Protein AF-A0A960HS99-F1 (afdb_monomer_lite)

Secondary structure (DSSP, 8-state):
----TTSSHHHHHHHHHHHH----EEEE---HHHH-GGG-SS--HHHHHHHHHHHHHH-SEEEESSHHHHHHHHHHHHHTT---S-EEE-PPP----S----------EEEES-B-GGG-HHHHHHHHHHHHHTTPPPPPEEEES-B-SS-HHHHHHHHH--SHHHHHEEE-

Structure (mmCIF, N/CA/C/O backbone):
data_AF-A0A960HS99-F1
#
_entry.id   AF-A0A960HS99-F1
#
loop_
_atom_site.group_PDB
_atom_site.id
_atom_site.type_symbol
_atom_site.label_atom_id
_atom_site.label_alt_id
_atom_site.label_comp_id
_atom_site.label_asym_id
_atom_site.label_entity_id
_atom_site.label_seq_id
_atom_site.pdbx_PDB_ins_code
_atom_site.Cartn_x
_atom_site.Cartn_y
_atom_site.Cartn_z
_atom_site.occupancy
_atom_site.B_iso_or_equiv
_atom_site.auth_seq_id
_atom_site.auth_comp_id
_atom_site.auth_asym_id
_atom_site.auth_atom_id
_atom_site.pdbx_PDB_model_num
ATOM 1 N N . MET A 1 1 ? -5.799 13.983 4.716 1.00 37.97 1 MET A N 1
ATOM 2 C CA . MET A 1 1 ? -6.293 13.369 5.969 1.00 37.97 1 MET A CA 1
ATOM 3 C C . MET A 1 1 ? -5.972 11.887 5.897 1.00 37.97 1 MET A C 1
ATOM 5 O O . MET A 1 1 ? -6.412 11.264 4.944 1.00 37.97 1 MET A O 1
ATOM 9 N N . GLY A 1 2 ? -5.148 11.359 6.803 1.00 51.56 2 GLY A N 1
ATOM 10 C CA . GLY A 1 2 ? -4.695 9.959 6.748 1.00 51.56 2 GLY A CA 1
ATOM 11 C C . GLY A 1 2 ? -3.463 9.654 7.606 1.00 51.56 2 GLY A C 1
ATOM 12 O O . GLY A 1 2 ? -2.690 8.779 7.250 1.00 51.56 2 GLY A O 1
ATOM 13 N N . ALA A 1 3 ? -3.246 10.405 8.686 1.00 60.94 3 ALA A N 1
ATOM 14 C CA . ALA A 1 3 ? -2.075 10.266 9.552 1.00 60.94 3 ALA A CA 1
ATOM 15 C C . ALA A 1 3 ? -2.462 10.597 11.000 1.00 60.94 3 ALA A C 1
ATOM 17 O O . ALA A 1 3 ? -1.872 11.468 11.618 1.00 60.94 3 ALA A O 1
ATOM 18 N N . ASP A 1 4 ? -3.524 9.960 11.499 1.00 72.69 4 ASP A N 1
ATOM 19 C CA . ASP A 1 4 ? -3.938 10.063 12.909 1.00 72.69 4 ASP A CA 1
ATOM 20 C C . ASP A 1 4 ? -3.572 8.772 13.659 1.00 72.69 4 ASP A C 1
ATOM 22 O O . ASP A 1 4 ? -4.354 8.236 14.441 1.00 72.69 4 ASP A O 1
ATOM 26 N N . TRP A 1 5 ? -2.407 8.194 13.340 1.00 82.00 5 TRP A N 1
ATOM 27 C CA . TRP A 1 5 ? -1.971 6.913 13.910 1.00 82.00 5 TRP A CA 1
ATOM 28 C C . TRP A 1 5 ? -1.590 7.026 15.391 1.00 82.00 5 TRP A C 1
ATOM 30 O O . TRP A 1 5 ? -1.604 6.034 16.118 1.00 82.00 5 TRP A O 1
ATOM 40 N N . ASP A 1 6 ? -1.256 8.233 15.840 1.00 81.06 6 ASP A N 1
ATOM 41 C CA . ASP A 1 6 ? -0.941 8.600 17.220 1.00 81.06 6 ASP A CA 1
ATOM 42 C C . ASP A 1 6 ? -2.051 9.426 17.894 1.00 81.06 6 ASP A C 1
ATOM 44 O O . ASP A 1 6 ? -1.894 9.855 19.038 1.00 81.06 6 ASP A O 1
ATOM 48 N N . GLY A 1 7 ? -3.175 9.625 17.205 1.00 83.62 7 GLY A N 1
ATOM 49 C CA . GLY A 1 7 ? -4.297 10.402 17.700 1.00 83.62 7 GLY A CA 1
ATOM 50 C C . GLY A 1 7 ? -5.227 9.660 18.652 1.00 83.62 7 GLY A C 1
ATOM 51 O O . GLY A 1 7 ? -5.042 8.500 19.017 1.00 83.62 7 GLY A O 1
ATOM 52 N N . GLN A 1 8 ? -6.296 10.361 19.025 1.00 87.44 8 GLN A N 1
ATOM 53 C CA . GLN A 1 8 ? -7.318 9.895 19.970 1.00 87.44 8 GLN A CA 1
ATOM 54 C C . GLN A 1 8 ? -8.577 9.363 19.273 1.00 87.44 8 GLN A C 1
ATOM 56 O O . GLN A 1 8 ? -9.616 9.208 19.913 1.00 87.44 8 GLN A O 1
ATOM 61 N N . LEU A 1 9 ? -8.548 9.133 17.955 1.00 89.06 9 LEU A N 1
ATOM 62 C CA . LEU A 1 9 ? -9.750 8.764 17.203 1.00 89.06 9 LEU A CA 1
ATOM 63 C C . LEU A 1 9 ? -10.422 7.504 17.759 1.00 89.06 9 LEU A C 1
ATOM 65 O O . LEU A 1 9 ? -11.636 7.501 17.946 1.00 89.06 9 LEU A O 1
ATOM 69 N N . ALA A 1 10 ? -9.650 6.459 18.065 1.00 91.31 10 ALA A N 1
ATOM 70 C CA . ALA A 1 10 ? -10.201 5.219 18.609 1.00 91.31 10 ALA A CA 1
ATOM 71 C C . ALA A 1 10 ? -10.859 5.425 19.985 1.00 91.31 10 ALA A C 1
ATOM 73 O O . ALA A 1 10 ? -11.959 4.927 20.210 1.00 91.31 10 ALA A O 1
ATOM 74 N N . GLU A 1 11 ? -10.237 6.214 20.868 1.00 92.44 11 GLU A N 1
ATOM 75 C CA . GLU A 1 11 ? -10.795 6.564 22.184 1.00 92.44 11 GLU A CA 1
ATOM 76 C C . GLU A 1 11 ? -12.112 7.334 22.030 1.00 92.44 11 GLU A C 1
ATOM 78 O O . GLU A 1 11 ? -13.135 6.952 22.591 1.00 92.44 11 GLU A O 1
ATOM 83 N N . ARG A 1 12 ? -12.130 8.357 21.169 1.00 94.19 12 ARG A N 1
ATOM 84 C CA . ARG A 1 12 ? -13.332 9.163 20.903 1.00 94.19 12 ARG A CA 1
ATOM 85 C C . ARG A 1 12 ? -14.465 8.343 20.290 1.00 94.19 12 ARG A C 1
ATOM 87 O O . ARG A 1 12 ? -15.631 8.576 20.605 1.00 94.19 12 AR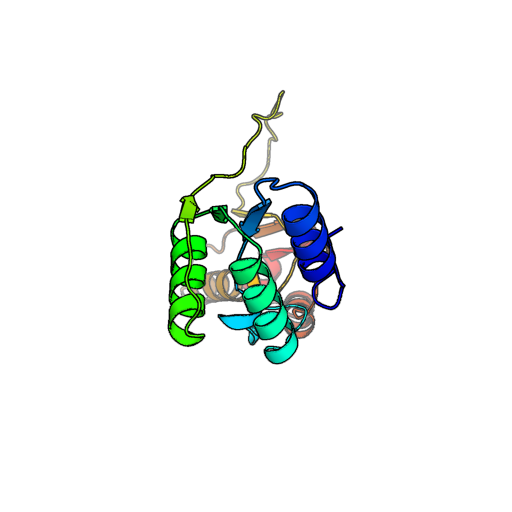G A O 1
ATOM 94 N N . LEU A 1 13 ? -14.140 7.389 19.418 1.00 94.69 13 LEU A N 1
ATOM 95 C CA . LEU A 1 13 ? -15.118 6.457 18.857 1.00 94.69 13 LEU A CA 1
ATOM 96 C C . LEU A 1 13 ? -15.663 5.504 19.931 1.00 94.69 13 LEU A C 1
ATOM 98 O O . LEU A 1 13 ? -16.861 5.225 19.930 1.00 94.69 13 LEU A O 1
ATOM 102 N N . ALA A 1 14 ? -14.823 5.042 20.861 1.00 95.06 14 ALA A N 1
ATOM 103 C CA . ALA A 1 14 ? -15.247 4.194 21.973 1.00 95.06 14 ALA A CA 1
ATOM 104 C C . ALA A 1 14 ? -16.174 4.942 22.947 1.00 95.06 14 ALA A C 1
ATOM 106 O O . ALA A 1 14 ? -17.207 4.396 23.352 1.00 95.06 14 ALA A O 1
ATOM 107 N N . ASP A 1 15 ? -15.862 6.203 23.257 1.00 96.44 15 ASP A N 1
ATOM 108 C CA . ASP A 1 15 ? -16.704 7.076 24.081 1.00 96.44 15 ASP A CA 1
ATOM 109 C C . ASP A 1 15 ? -18.062 7.325 23.417 1.00 96.44 15 ASP A C 1
ATOM 111 O O . ASP A 1 15 ? -19.112 7.134 24.036 1.00 96.44 15 ASP A O 1
ATOM 115 N N . LEU A 1 16 ? -18.062 7.682 22.128 1.00 96.12 16 LEU A N 1
ATOM 116 C CA . LEU A 1 16 ? -19.287 7.917 21.363 1.00 96.12 16 LEU A CA 1
ATOM 117 C C . LEU A 1 16 ? -20.163 6.661 21.300 1.00 96.12 16 LEU A C 1
ATOM 119 O O . LEU A 1 16 ? -21.378 6.733 21.505 1.00 96.12 16 LEU A O 1
ATOM 123 N N . LYS A 1 17 ? -19.545 5.504 21.054 1.00 96.19 17 LYS A N 1
ATOM 124 C CA . LYS A 1 17 ? -20.218 4.205 21.033 1.00 96.19 17 LYS A CA 1
ATOM 125 C C . LYS A 1 17 ? -20.837 3.868 22.384 1.00 96.19 17 LYS A C 1
ATOM 127 O O . LYS A 1 17 ? -21.987 3.442 22.428 1.00 96.19 17 LYS A O 1
ATOM 132 N N . SER A 1 18 ? -20.120 4.114 23.477 1.00 96.50 18 SER A N 1
ATOM 133 C CA . SER A 1 18 ? -20.624 3.879 24.836 1.00 96.50 18 SER A CA 1
ATOM 134 C C . SER A 1 18 ? -21.780 4.817 25.193 1.00 96.50 18 SER A C 1
ATOM 136 O O . SER A 1 18 ? -22.739 4.395 25.834 1.00 96.50 18 SER A O 1
ATOM 138 N N . ALA A 1 19 ? -21.720 6.075 24.750 1.00 97.81 19 ALA A N 1
ATOM 139 C CA . ALA A 1 19 ? -22.741 7.078 25.039 1.00 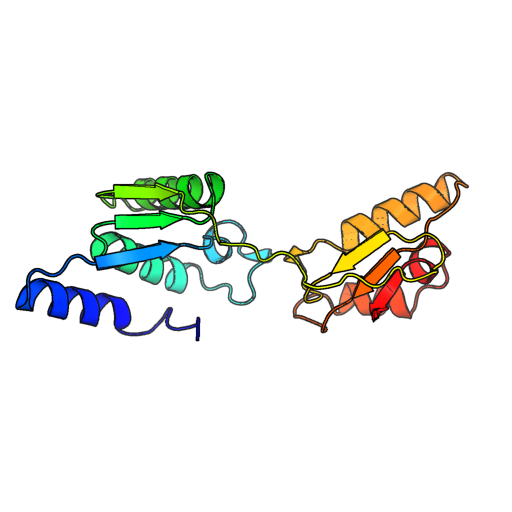97.81 19 ALA A CA 1
ATOM 140 C C . ALA A 1 19 ? -24.026 6.913 24.209 1.00 97.81 19 ALA A C 1
ATOM 142 O O . ALA A 1 19 ? -25.103 7.285 24.671 1.00 97.81 19 ALA A O 1
ATOM 143 N N . THR A 1 20 ? -23.927 6.394 22.982 1.00 97.88 20 THR A N 1
ATOM 144 C CA . THR A 1 20 ? -25.046 6.402 22.018 1.00 97.88 20 THR A CA 1
ATOM 145 C C . THR A 1 20 ? -25.500 5.019 21.561 1.00 97.88 20 THR A C 1
ATOM 147 O O . THR A 1 20 ? -26.597 4.890 21.023 1.00 97.88 20 THR A O 1
ATOM 150 N N . GLY A 1 21 ? -24.673 3.985 21.738 1.00 96.50 21 GLY A N 1
ATOM 151 C CA . GLY A 1 21 ? -24.906 2.658 21.169 1.00 96.50 21 GLY A CA 1
ATOM 152 C C . GLY A 1 21 ? -24.735 2.594 19.646 1.00 96.50 21 GLY A C 1
ATOM 153 O O . GLY A 1 21 ? -25.208 1.641 19.028 1.00 96.50 21 GLY A O 1
ATOM 154 N N . CYS A 1 22 ? -24.102 3.594 19.018 1.00 97.25 22 CYS A N 1
ATOM 155 C CA . CYS A 1 22 ? -23.888 3.602 17.573 1.00 97.25 22 CYS A CA 1
ATOM 156 C C . CYS A 1 22 ? -22.976 2.454 17.106 1.00 97.25 22 CYS A C 1
ATOM 158 O O . CYS A 1 22 ? -22.064 2.029 17.816 1.00 97.25 22 CYS A O 1
ATOM 160 N N . THR A 1 23 ? -23.172 2.002 15.867 1.00 97.44 23 THR A N 1
ATOM 161 C CA . THR A 1 23 ? -22.273 1.045 15.209 1.00 97.44 23 THR A CA 1
ATOM 162 C C . THR A 1 23 ? -21.058 1.765 14.636 1.00 97.44 23 THR A C 1
ATOM 164 O O . THR A 1 23 ? -21.203 2.724 13.879 1.00 97.44 23 THR A O 1
ATOM 167 N N . VAL A 1 24 ? -19.862 1.273 14.953 1.00 97.31 24 VAL A N 1
ATOM 168 C CA . VAL A 1 24 ? -18.603 1.789 14.407 1.00 97.31 24 VAL A CA 1
ATOM 169 C C . VAL A 1 24 ? -18.141 0.887 13.267 1.00 97.31 24 VAL A C 1
ATOM 171 O O . VAL A 1 24 ? -17.818 -0.284 13.479 1.00 97.31 24 VAL A O 1
ATOM 174 N N . VAL A 1 25 ? -18.099 1.446 12.058 1.00 97.19 25 VAL A N 1
ATOM 175 C CA . VAL A 1 25 ? -17.566 0.785 10.861 1.00 97.19 25 VAL A CA 1
ATOM 176 C C . VAL A 1 25 ? -16.267 1.471 10.463 1.00 97.19 25 VAL A C 1
ATOM 178 O O . VAL A 1 25 ? -16.258 2.678 10.226 1.00 97.19 25 VAL A O 1
ATOM 181 N N . THR A 1 26 ? -15.174 0.716 10.393 1.00 96.06 26 THR A N 1
ATOM 182 C CA . THR A 1 26 ? -13.863 1.223 9.961 1.00 96.06 26 THR A CA 1
ATOM 183 C C . THR A 1 26 ? -13.435 0.574 8.651 1.00 96.06 26 THR A C 1
ATOM 185 O O . THR A 1 26 ? -13.974 -0.458 8.244 1.00 96.06 26 THR A O 1
ATOM 188 N N . MET A 1 27 ? -12.477 1.194 7.963 1.00 96.19 27 MET A N 1
ATOM 189 C CA . MET A 1 27 ? -11.870 0.648 6.753 1.00 96.19 27 MET A CA 1
ATOM 190 C C . MET A 1 27 ? -10.361 0.523 6.933 1.00 96.19 27 MET A C 1
ATOM 192 O O . MET A 1 27 ? -9.700 1.471 7.352 1.00 96.19 27 MET A O 1
ATOM 196 N N . VAL A 1 28 ? -9.828 -0.643 6.580 1.00 96.12 28 VAL A N 1
ATOM 197 C CA . VAL A 1 28 ? -8.402 -0.952 6.548 1.00 96.12 28 VAL A CA 1
ATOM 198 C C . VAL A 1 28 ? -7.973 -1.095 5.090 1.00 96.12 28 VAL A C 1
ATOM 200 O O . VAL A 1 28 ? -8.432 -1.988 4.375 1.00 96.12 28 VAL A O 1
ATOM 203 N N . TYR A 1 29 ? -7.090 -0.199 4.652 1.00 95.12 29 TYR A N 1
ATOM 204 C CA . TYR A 1 29 ? -6.528 -0.220 3.300 1.00 95.12 29 TYR A CA 1
ATOM 205 C C . TYR A 1 29 ? -5.430 -1.277 3.193 1.00 95.12 29 TYR A C 1
ATOM 207 O O . TYR A 1 29 ? -5.478 -2.163 2.343 1.00 95.12 29 TYR A O 1
ATOM 215 N N . ASP A 1 30 ? -4.474 -1.229 4.108 1.00 93.88 30 ASP A N 1
ATOM 216 C CA . ASP A 1 30 ? -3.371 -2.171 4.171 1.00 93.88 30 ASP A CA 1
ATOM 217 C C . ASP A 1 30 ? -2.792 -2.217 5.588 1.00 93.88 30 ASP A C 1
ATOM 219 O O . ASP A 1 30 ? -3.171 -1.417 6.449 1.00 93.88 30 ASP A O 1
ATOM 223 N N . LEU A 1 31 ? -1.904 -3.184 5.818 1.00 95.06 31 LEU A N 1
ATOM 224 C CA . LEU A 1 31 ? -1.039 -3.281 6.993 1.00 95.06 31 LEU A CA 1
ATOM 225 C C . LEU A 1 31 ? 0.441 -3.183 6.576 1.00 95.06 31 LEU A C 1
ATOM 227 O O . LEU A 1 31 ? 1.309 -3.697 7.278 1.00 95.06 31 LEU A O 1
ATOM 231 N N . VAL A 1 32 ? 0.755 -2.531 5.447 1.00 93.00 32 VAL A N 1
ATOM 232 C CA . VAL A 1 32 ? 2.126 -2.417 4.907 1.00 93.00 32 VAL A CA 1
ATOM 233 C C . VAL A 1 32 ? 3.126 -1.908 5.952 1.00 93.00 32 VAL A C 1
ATOM 235 O O . VAL A 1 32 ? 4.205 -2.494 6.039 1.00 93.00 32 VAL A O 1
ATOM 238 N N . PRO A 1 33 ? 2.802 -0.923 6.817 1.00 92.12 33 PRO A N 1
ATOM 239 C CA . PRO A 1 33 ? 3.721 -0.497 7.873 1.00 92.12 33 PRO A CA 1
ATOM 240 C C . PRO A 1 33 ? 4.080 -1.571 8.909 1.00 92.12 33 PRO A C 1
ATOM 242 O O . PRO A 1 33 ? 5.039 -1.391 9.652 1.00 92.12 33 PRO A O 1
ATOM 245 N N . LEU A 1 34 ? 3.333 -2.678 8.975 1.00 93.56 34 LEU A N 1
ATOM 246 C CA . LEU A 1 34 ? 3.629 -3.833 9.824 1.00 93.56 34 LEU A CA 1
ATOM 247 C C . LEU A 1 34 ? 4.165 -5.030 9.031 1.00 93.56 34 LEU A C 1
ATOM 249 O O . LEU A 1 34 ? 5.090 -5.693 9.492 1.00 93.56 34 LEU A O 1
ATOM 253 N N . THR A 1 35 ? 3.604 -5.317 7.854 1.00 93.75 35 THR A N 1
ATOM 254 C CA . THR A 1 35 ? 3.954 -6.507 7.058 1.00 93.75 35 THR A CA 1
ATOM 255 C C . THR A 1 35 ? 5.173 -6.287 6.163 1.00 93.75 35 THR A C 1
ATOM 257 O O . THR A 1 35 ? 5.937 -7.215 5.917 1.00 93.75 35 THR A O 1
ATOM 260 N N . HIS A 1 36 ? 5.392 -5.052 5.710 1.00 91.75 36 HIS A N 1
ATOM 261 C CA . HIS A 1 36 ? 6.466 -4.658 4.798 1.00 91.75 36 HIS A CA 1
ATOM 262 C C . HIS A 1 36 ? 7.079 -3.329 5.253 1.00 91.75 36 HIS A C 1
ATOM 264 O O . HIS A 1 36 ? 7.117 -2.346 4.517 1.00 91.75 36 HIS A O 1
ATOM 270 N N . THR A 1 37 ? 7.583 -3.305 6.485 1.00 89.81 37 THR A N 1
ATOM 271 C CA . THR A 1 37 ? 8.189 -2.130 7.141 1.00 89.81 37 THR A CA 1
ATOM 272 C C . THR A 1 37 ? 9.230 -1.396 6.288 1.00 89.81 37 THR A C 1
ATOM 274 O O . THR A 1 37 ? 9.291 -0.171 6.299 1.00 89.81 37 THR A O 1
ATOM 277 N N . HIS A 1 38 ? 10.022 -2.130 5.502 1.00 87.88 38 HIS A N 1
ATOM 278 C CA . HIS A 1 38 ? 11.031 -1.589 4.582 1.00 87.88 38 HIS A CA 1
ATOM 279 C C . HIS A 1 38 ? 10.445 -0.841 3.365 1.00 87.88 38 HIS A C 1
ATOM 281 O O . HIS A 1 38 ? 11.171 -0.119 2.686 1.00 87.88 38 HIS A O 1
ATOM 287 N N . LEU A 1 39 ? 9.144 -0.999 3.094 1.00 87.81 39 LEU A N 1
ATOM 288 C CA . LEU A 1 39 ? 8.397 -0.340 2.016 1.00 87.81 39 LEU A CA 1
ATOM 289 C C . LEU A 1 39 ? 7.453 0.759 2.524 1.00 87.81 39 LEU A C 1
ATOM 291 O O . LEU A 1 39 ? 6.729 1.349 1.721 1.00 87.81 39 LEU A O 1
ATOM 295 N N . ALA A 1 40 ? 7.443 1.046 3.829 1.00 85.44 40 ALA A N 1
ATOM 296 C CA . ALA A 1 40 ? 6.571 2.043 4.441 1.00 85.44 40 ALA A CA 1
ATOM 297 C C . ALA A 1 40 ? 7.296 3.371 4.708 1.00 85.44 40 ALA A C 1
ATOM 299 O O . ALA A 1 40 ? 8.424 3.389 5.194 1.00 85.44 40 ALA A O 1
ATOM 300 N N . PHE A 1 41 ? 6.614 4.492 4.439 1.00 79.88 41 PHE A N 1
ATOM 301 C CA . PHE A 1 41 ? 7.159 5.839 4.662 1.00 79.88 41 PHE A CA 1
ATOM 302 C C . PHE A 1 41 ? 7.468 6.101 6.143 1.00 79.88 41 PHE A C 1
ATOM 304 O O . PHE A 1 41 ? 8.483 6.705 6.477 1.00 79.88 41 PHE A O 1
ATOM 311 N N . HIS A 1 42 ? 6.593 5.618 7.029 1.00 79.38 42 HIS A N 1
ATOM 312 C CA . HIS A 1 42 ? 6.821 5.576 8.469 1.00 79.38 42 HIS A CA 1
ATOM 313 C C . HIS A 1 42 ? 7.067 4.132 8.884 1.00 79.38 42 HIS A C 1
ATOM 315 O O . HIS A 1 42 ? 6.263 3.252 8.580 1.00 79.38 42 HIS A O 1
ATOM 321 N N . ASN A 1 43 ? 8.147 3.912 9.625 1.00 78.06 43 ASN A N 1
ATOM 32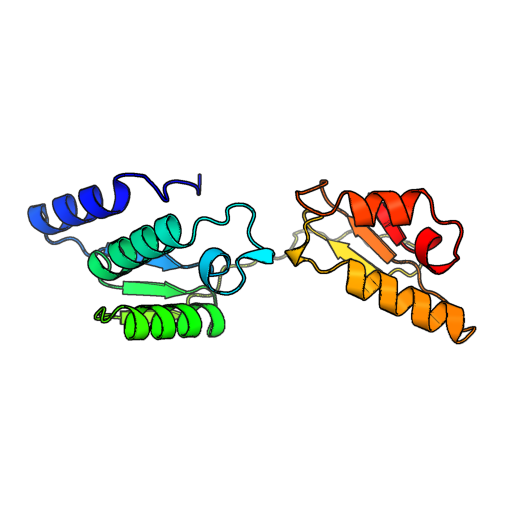2 C CA . ASN A 1 43 ? 8.554 2.593 10.087 1.00 78.06 43 ASN A CA 1
ATOM 323 C C . ASN A 1 43 ? 8.654 2.565 11.618 1.00 78.06 43 ASN A C 1
ATOM 325 O O . ASN A 1 43 ? 9.726 2.364 12.185 1.00 78.06 43 ASN A O 1
ATOM 329 N N . ASP A 1 44 ? 7.527 2.804 12.288 1.00 90.56 44 ASP A N 1
ATOM 330 C CA . ASP A 1 44 ? 7.391 2.572 13.727 1.00 90.56 44 ASP A CA 1
ATOM 331 C C . ASP A 1 44 ? 6.386 1.430 13.964 1.00 90.56 44 ASP A C 1
ATOM 333 O O . ASP A 1 44 ? 5.179 1.666 14.091 1.00 90.56 44 ASP A O 1
ATOM 337 N N . PRO A 1 45 ? 6.857 0.170 14.027 1.00 90.69 45 PRO A N 1
ATOM 338 C CA . PRO A 1 45 ? 5.980 -0.974 14.238 1.00 90.69 45 PRO A CA 1
ATOM 339 C C . PRO A 1 45 ? 5.177 -0.889 15.541 1.00 90.69 45 PRO A C 1
ATOM 341 O O . PRO A 1 45 ? 4.066 -1.415 15.608 1.00 90.69 45 PRO A O 1
ATOM 344 N N . ALA A 1 46 ? 5.700 -0.227 16.579 1.00 93.19 46 ALA A N 1
ATOM 345 C CA . ALA A 1 46 ? 5.009 -0.093 17.857 1.00 93.19 46 ALA A CA 1
ATOM 346 C C . ALA A 1 46 ? 3.836 0.891 17.754 1.00 93.19 46 ALA A C 1
ATOM 348 O O . ALA A 1 46 ? 2.749 0.609 18.270 1.00 93.19 46 ALA A O 1
ATOM 349 N N . LEU A 1 47 ? 4.030 2.010 17.049 1.00 93.00 47 LEU A N 1
ATOM 350 C CA . LEU A 1 47 ? 2.963 2.949 16.698 1.00 93.00 47 LEU A CA 1
ATOM 351 C C . LEU A 1 47 ? 1.843 2.240 15.934 1.00 93.00 47 LEU A C 1
ATOM 353 O O . LEU A 1 47 ? 0.690 2.277 16.365 1.00 93.00 47 LEU A O 1
ATOM 357 N N . PHE A 1 48 ? 2.177 1.550 14.843 1.00 93.81 48 PHE A N 1
ATOM 358 C CA . PHE A 1 48 ? 1.169 0.899 14.007 1.00 93.81 48 PHE A CA 1
ATOM 359 C C . PHE A 1 48 ? 0.486 -0.267 14.722 1.00 93.81 48 PHE A C 1
ATOM 361 O O . PHE A 1 48 ? -0.731 -0.406 14.628 1.00 93.81 48 PHE A O 1
ATOM 368 N N . THR A 1 49 ? 1.216 -1.050 15.520 1.00 95.38 49 THR A N 1
ATOM 369 C CA . THR A 1 49 ? 0.611 -2.108 16.344 1.00 95.38 49 THR A CA 1
ATOM 370 C C . THR A 1 49 ? -0.427 -1.520 17.294 1.00 95.38 49 THR A C 1
ATOM 372 O O . THR A 1 49 ? -1.553 -2.010 17.355 1.00 95.38 49 THR A O 1
ATOM 375 N N . ARG A 1 50 ? -0.093 -0.432 18.002 1.00 95.06 50 ARG A N 1
ATOM 376 C CA . ARG A 1 50 ? -1.040 0.257 18.891 1.00 95.06 50 ARG A CA 1
ATOM 377 C C . ARG A 1 50 ? -2.265 0.760 18.123 1.00 95.06 50 ARG A C 1
ATOM 379 O O . ARG A 1 50 ? -3.385 0.540 18.578 1.00 95.06 50 ARG A O 1
ATOM 386 N N . TYR A 1 51 ? -2.050 1.377 16.964 1.00 94.62 51 TYR A N 1
ATOM 387 C CA . TYR A 1 51 ? -3.116 1.889 16.106 1.00 94.62 51 TYR A CA 1
ATOM 388 C C . TYR A 1 51 ? -4.092 0.787 15.667 1.00 94.62 51 TYR A C 1
ATOM 390 O O . TYR A 1 51 ? -5.294 0.903 15.908 1.00 94.62 51 TYR A O 1
ATOM 398 N N . TYR A 1 52 ? -3.597 -0.312 15.084 1.00 95.75 52 TYR A N 1
ATOM 399 C CA . TYR A 1 52 ? -4.468 -1.398 14.624 1.00 95.75 52 TYR A CA 1
ATOM 400 C C . TYR A 1 52 ? -5.130 -2.147 15.786 1.00 95.75 52 TYR A C 1
ATOM 402 O O . TYR A 1 52 ? -6.281 -2.557 15.639 1.00 95.75 52 TYR A O 1
ATOM 410 N N . ARG A 1 53 ? -4.475 -2.282 16.956 1.00 96.44 53 ARG A N 1
ATOM 411 C CA . ARG A 1 53 ? -5.129 -2.833 18.161 1.00 96.44 53 ARG A CA 1
ATOM 412 C C . ARG A 1 53 ? -6.361 -2.005 18.534 1.00 96.44 53 ARG A C 1
ATOM 414 O O . ARG A 1 53 ? -7.457 -2.554 18.617 1.00 96.44 53 ARG A O 1
ATOM 421 N N . ALA A 1 54 ? -6.191 -0.690 18.670 1.00 95.50 54 ALA A N 1
ATOM 422 C CA . ALA A 1 54 ? -7.277 0.214 19.037 1.00 95.50 54 ALA A CA 1
ATOM 423 C C . ALA A 1 54 ? -8.397 0.242 17.977 1.00 95.50 54 ALA A C 1
ATOM 425 O O . ALA A 1 54 ? -9.581 0.240 18.319 1.00 95.50 54 ALA A O 1
ATOM 426 N N . LEU A 1 55 ? -8.035 0.201 16.688 1.00 95.56 55 LEU A N 1
ATOM 427 C CA . LEU A 1 55 ? -8.985 0.117 15.576 1.00 95.56 55 LEU A CA 1
ATOM 428 C C . LEU A 1 55 ? -9.827 -1.163 15.646 1.00 95.56 55 LEU A C 1
ATOM 430 O O . LEU A 1 55 ? -11.050 -1.095 15.513 1.00 95.56 55 LEU A O 1
ATOM 434 N N . VAL A 1 56 ? -9.204 -2.323 15.871 1.00 96.94 56 VAL A N 1
ATOM 435 C CA . VAL A 1 56 ? -9.920 -3.604 15.973 1.00 96.94 56 VAL A CA 1
ATOM 436 C C . VAL A 1 56 ? -10.860 -3.612 17.179 1.00 96.94 56 VAL A C 1
ATOM 438 O O . VAL A 1 56 ? -12.018 -4.003 17.045 1.00 96.94 56 VAL A O 1
ATOM 441 N N . GLU A 1 57 ? -10.398 -3.139 18.337 1.00 95.62 57 GLU A N 1
ATOM 442 C CA . GLU A 1 57 ? -11.181 -3.130 19.579 1.00 95.62 57 GLU A CA 1
ATOM 443 C C . GLU A 1 57 ? -12.461 -2.280 19.456 1.00 95.62 57 GLU A C 1
ATOM 445 O O . GLU A 1 57 ? -13.554 -2.718 19.857 1.00 95.62 57 GLU A O 1
ATOM 450 N N . VAL A 1 58 ? -12.354 -1.087 18.856 1.00 95.88 58 VAL A N 1
ATOM 451 C CA . VAL A 1 58 ? -13.487 -0.156 18.735 1.00 95.88 58 VAL A CA 1
ATOM 452 C C . VAL A 1 58 ? -14.501 -0.570 17.660 1.00 95.88 58 VAL A C 1
ATOM 454 O O . VAL A 1 58 ? -15.698 -0.300 17.801 1.00 95.88 58 VAL A O 1
ATOM 457 N N . SER A 1 59 ? -14.055 -1.277 16.619 1.00 96.94 59 SER A N 1
ATOM 458 C CA . SER A 1 59 ? -14.868 -1.589 15.438 1.00 96.94 59 SER A CA 1
ATOM 459 C C . SER A 1 59 ? -15.914 -2.678 15.684 1.00 96.94 59 SER A C 1
ATOM 461 O O . SER A 1 59 ? -15.642 -3.731 16.264 1.00 96.94 59 SER A O 1
ATOM 463 N N . ASP A 1 60 ? -17.132 -2.454 15.193 1.00 97.69 60 ASP A N 1
ATOM 464 C CA . ASP A 1 60 ? -18.155 -3.499 15.055 1.00 97.69 60 ASP A CA 1
ATOM 465 C C . ASP A 1 60 ? -18.001 -4.254 13.739 1.00 97.69 60 ASP A C 1
ATOM 467 O O . ASP A 1 60 ? -18.166 -5.473 13.691 1.00 97.69 60 ASP A O 1
ATOM 471 N N . ILE A 1 61 ? -17.667 -3.516 12.680 1.00 98.19 61 ILE A N 1
ATOM 472 C CA . ILE A 1 61 ? -17.414 -4.038 11.343 1.00 98.19 61 ILE A CA 1
ATOM 473 C C . ILE A 1 61 ? -16.141 -3.382 10.824 1.00 98.19 61 ILE A C 1
ATOM 475 O O . ILE A 1 61 ? -16.009 -2.159 10.864 1.00 98.19 61 ILE A O 1
ATOM 479 N N . ILE A 1 62 ? -15.222 -4.194 10.318 1.00 98.50 62 ILE A N 1
ATOM 480 C CA . ILE A 1 62 ? -14.042 -3.720 9.603 1.00 98.50 62 ILE A CA 1
ATOM 481 C C . ILE A 1 62 ? -14.223 -4.067 8.131 1.00 98.50 62 ILE A C 1
ATOM 483 O O . ILE A 1 62 ? -14.514 -5.208 7.776 1.00 98.50 62 ILE A O 1
ATOM 487 N N . THR A 1 63 ? -14.081 -3.074 7.269 1.00 98.44 63 THR A N 1
ATOM 488 C CA . THR A 1 63 ? -14.053 -3.264 5.821 1.00 98.44 63 THR A CA 1
ATOM 489 C C . THR A 1 63 ? -12.612 -3.262 5.337 1.00 98.44 63 THR A C 1
ATOM 491 O O . THR A 1 63 ? -11.785 -2.495 5.825 1.00 98.44 63 THR A O 1
ATOM 494 N N . CYS A 1 64 ? -12.298 -4.129 4.387 1.00 98.44 64 CYS A N 1
ATOM 495 C CA . CYS A 1 64 ? -10.977 -4.249 3.787 1.00 98.44 64 CYS A CA 1
ATOM 496 C C . CYS A 1 64 ? -11.097 -4.072 2.278 1.00 98.44 64 CYS A C 1
ATOM 498 O O . CYS A 1 64 ? -12.054 -4.549 1.676 1.00 98.44 64 CYS A O 1
ATOM 500 N N . ILE A 1 65 ? -10.121 -3.423 1.651 1.00 97.88 65 ILE A N 1
ATOM 501 C CA . ILE A 1 65 ? -10.192 -3.124 0.210 1.00 97.88 65 ILE A CA 1
ATOM 502 C C . ILE A 1 65 ? -9.912 -4.340 -0.688 1.00 97.88 65 ILE A C 1
ATOM 504 O O . ILE A 1 65 ? -10.045 -4.251 -1.904 1.00 97.88 65 ILE A O 1
ATOM 508 N N . SER A 1 66 ? -9.484 -5.462 -0.106 1.00 97.81 66 SER A N 1
ATOM 509 C CA . SER A 1 66 ? -9.171 -6.708 -0.805 1.00 97.81 66 SER A CA 1
ATOM 510 C C . SER A 1 66 ? -9.191 -7.900 0.158 1.00 97.81 66 SER A C 1
ATOM 512 O O . SER A 1 66 ? -9.131 -7.716 1.380 1.00 97.81 66 SER A O 1
ATOM 514 N N . ASP A 1 67 ? -9.206 -9.120 -0.386 1.00 98.06 67 ASP A N 1
ATOM 515 C CA . ASP A 1 67 ? -9.005 -10.344 0.399 1.00 98.06 67 ASP A CA 1
ATOM 516 C C . ASP A 1 67 ? -7.629 -10.379 1.078 1.00 98.06 67 ASP A C 1
ATOM 518 O O . ASP A 1 67 ? -7.526 -10.837 2.214 1.00 98.06 67 ASP A O 1
ATOM 522 N N . GLN A 1 68 ? -6.588 -9.839 0.432 1.00 97.75 68 GLN A N 1
ATOM 523 C CA . GLN A 1 68 ? -5.247 -9.778 1.016 1.00 97.75 68 GLN A CA 1
ATOM 524 C C . GLN A 1 68 ? -5.225 -8.876 2.254 1.00 97.75 68 GLN A C 1
ATOM 526 O O . GLN A 1 68 ? -4.816 -9.319 3.322 1.00 97.75 68 GLN A O 1
ATOM 531 N N . SER A 1 69 ? -5.748 -7.648 2.150 1.00 97.88 69 SER A N 1
ATOM 532 C CA . SER A 1 69 ? -5.824 -6.720 3.289 1.00 97.88 69 SER A CA 1
ATOM 533 C C . SER A 1 69 ? -6.655 -7.302 4.439 1.00 97.88 69 SER A C 1
ATOM 535 O O . SER A 1 69 ? -6.363 -7.055 5.609 1.00 97.88 69 SER A O 1
ATOM 537 N N . ARG A 1 70 ? -7.690 -8.093 4.116 1.00 98.31 70 ARG A N 1
ATOM 538 C CA . ARG A 1 70 ? -8.495 -8.817 5.106 1.00 98.31 70 ARG A CA 1
ATOM 539 C C . ARG A 1 70 ? -7.701 -9.935 5.779 1.00 98.31 70 ARG A C 1
ATOM 541 O O . ARG A 1 70 ? -7.794 -10.062 6.995 1.00 98.31 70 ARG A O 1
ATOM 548 N N . SER A 1 71 ? -6.941 -10.726 5.021 1.00 98.25 71 SER A N 1
ATOM 549 C CA . SER A 1 71 ? -6.072 -11.771 5.577 1.00 98.25 71 SER A CA 1
ATOM 550 C C . SER A 1 71 ? -5.031 -11.169 6.513 1.00 98.25 71 SER A C 1
ATOM 552 O O . SER A 1 71 ? -4.965 -11.573 7.669 1.00 98.25 71 SER A O 1
ATOM 554 N N . ASP A 1 72 ? -4.318 -10.131 6.066 1.00 98.00 72 ASP A N 1
ATOM 555 C CA . ASP A 1 72 ? -3.290 -9.452 6.860 1.00 98.00 72 ASP A CA 1
ATOM 556 C C . ASP A 1 72 ? -3.857 -8.938 8.194 1.00 98.00 72 ASP A C 1
ATOM 558 O O . ASP A 1 72 ? -3.243 -9.098 9.250 1.00 98.00 72 ASP A O 1
ATOM 562 N N . LEU A 1 73 ? -5.060 -8.350 8.164 1.00 98.38 73 LEU A N 1
ATOM 563 C CA . LEU A 1 73 ? -5.762 -7.888 9.361 1.00 98.38 73 LEU A CA 1
ATOM 564 C C . LEU A 1 73 ? -6.106 -9.040 10.316 1.00 98.38 73 LEU A C 1
ATOM 566 O O . LEU A 1 73 ? -5.951 -8.894 11.530 1.00 98.38 73 LEU A O 1
ATOM 570 N N . LEU A 1 74 ? -6.617 -10.157 9.791 1.00 98.38 74 LEU A N 1
ATOM 571 C CA . LEU A 1 74 ? -6.990 -11.318 10.599 1.00 98.38 74 LEU A CA 1
ATOM 572 C C . LEU A 1 74 ? -5.755 -11.978 11.218 1.00 9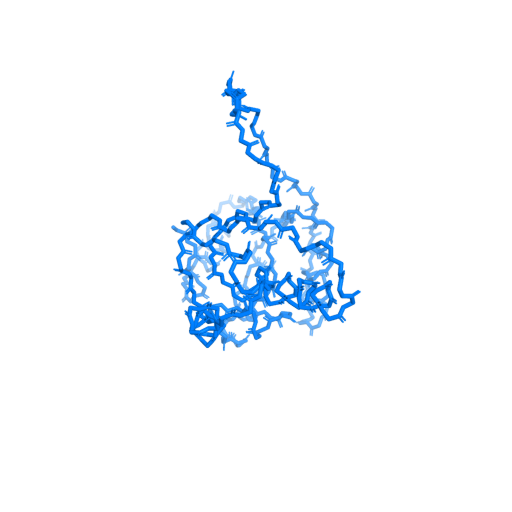8.38 74 LEU A C 1
ATOM 574 O O . LEU A 1 74 ? -5.773 -12.282 12.411 1.00 98.38 74 LEU A O 1
ATOM 578 N N . ASP A 1 75 ? -4.676 -12.125 10.452 1.00 98.31 75 ASP A N 1
ATOM 579 C CA . ASP A 1 75 ? -3.401 -12.664 10.926 1.00 98.31 75 ASP A CA 1
ATOM 580 C C . ASP A 1 75 ? -2.805 -11.773 12.023 1.00 98.31 75 ASP A C 1
ATOM 582 O O . ASP A 1 75 ? -2.406 -12.262 13.086 1.00 98.31 75 ASP A O 1
ATOM 586 N N . PHE A 1 76 ? -2.833 -10.451 11.825 1.00 98.19 76 PHE A N 1
ATOM 587 C CA . PHE A 1 76 ? -2.460 -9.485 12.855 1.00 98.19 76 PHE A CA 1
ATOM 588 C C . PHE A 1 76 ? -3.317 -9.641 14.117 1.00 98.19 76 PHE A C 1
ATOM 590 O O . PHE A 1 76 ? -2.779 -9.722 15.222 1.00 98.19 76 PHE A O 1
ATOM 597 N N . ALA A 1 77 ? -4.643 -9.710 13.985 1.00 98.06 77 ALA A N 1
ATOM 598 C CA . ALA A 1 77 ? -5.539 -9.822 15.131 1.00 98.06 77 ALA A CA 1
ATOM 599 C C . ALA A 1 77 ? -5.311 -11.119 15.920 1.00 98.06 77 ALA A C 1
ATOM 601 O O . ALA A 1 77 ? -5.258 -11.075 17.150 1.00 98.06 77 ALA A O 1
ATOM 602 N N . VAL A 1 78 ? -5.101 -12.248 15.233 1.00 98.31 78 VAL A N 1
ATOM 603 C CA . VAL A 1 78 ? -4.740 -13.531 15.855 1.00 98.31 78 VAL A CA 1
ATOM 604 C C . VAL A 1 78 ? -3.422 -13.405 16.617 1.00 98.31 78 VAL A C 1
ATOM 606 O O . VAL A 1 78 ? -3.360 -13.776 17.789 1.00 98.31 78 VAL A O 1
ATOM 609 N N . ALA A 1 79 ? -2.391 -12.821 15.998 1.00 97.94 79 ALA A N 1
ATOM 610 C CA . ALA A 1 79 ? -1.092 -12.615 16.637 1.00 97.94 79 ALA A CA 1
ATOM 611 C C . ALA A 1 79 ? -1.167 -11.694 17.870 1.00 97.94 79 ALA A C 1
ATOM 613 O O . ALA A 1 79 ? -0.386 -11.850 18.807 1.00 97.94 79 ALA A O 1
ATOM 614 N N . GLN A 1 80 ? -2.111 -10.748 17.887 1.00 97.69 80 GLN A N 1
ATOM 615 C CA . GLN A 1 80 ? -2.342 -9.823 19.001 1.00 97.69 80 GLN A CA 1
ATOM 616 C C . GLN A 1 80 ? -3.389 -10.314 20.018 1.00 97.69 80 GLN A C 1
ATOM 618 O O . GLN A 1 80 ? -3.671 -9.603 20.985 1.00 97.69 80 GLN A O 1
ATOM 623 N N . GLY A 1 81 ? -3.984 -11.496 19.815 1.00 97.62 81 GLY A N 1
ATOM 624 C CA . GLY A 1 81 ? -5.041 -12.032 20.678 1.00 97.62 81 GLY A CA 1
ATOM 625 C C . GLY A 1 81 ? -6.323 -11.189 20.689 1.00 97.62 81 GLY A C 1
ATOM 626 O O . GLY A 1 81 ? -7.024 -11.150 21.700 1.00 97.62 81 GLY A O 1
ATOM 627 N N . LEU A 1 82 ? -6.618 -10.481 19.597 1.00 97.19 82 LEU A N 1
ATOM 628 C CA . LEU A 1 82 ? -7.772 -9.592 19.490 1.00 97.19 82 LEU A CA 1
ATOM 629 C C . LEU A 1 82 ? -8.979 -10.309 18.870 1.00 97.19 82 LEU A C 1
ATOM 631 O O . LEU A 1 82 ? -8.839 -10.976 17.842 1.00 97.19 82 LEU A O 1
ATOM 635 N N . PRO A 1 83 ? -10.192 -10.116 19.413 1.00 93.88 83 PRO A N 1
ATOM 636 C CA . PRO A 1 83 ? -11.402 -10.615 18.782 1.00 93.88 83 PRO A CA 1
ATOM 637 C C . PRO A 1 83 ? -11.840 -9.688 17.639 1.00 93.88 83 PRO A C 1
ATOM 639 O O . PRO A 1 83 ? -12.258 -8.553 17.867 1.00 93.88 83 PRO A O 1
ATOM 642 N N . VAL A 1 84 ? -11.823 -10.189 16.404 1.00 96.69 84 VAL A N 1
ATOM 643 C CA . VAL A 1 84 ? -12.450 -9.503 15.264 1.00 96.69 84 VAL A CA 1
ATOM 644 C C . VAL A 1 84 ? -13.922 -9.898 15.203 1.00 96.69 84 VAL A C 1
ATOM 646 O O . VAL A 1 84 ? -14.247 -11.051 14.932 1.00 96.69 84 VAL A O 1
ATOM 649 N N . ARG A 1 85 ? -14.826 -8.940 15.453 1.00 94.62 85 ARG A N 1
ATOM 650 C CA . ARG A 1 85 ? -16.282 -9.182 15.432 1.00 94.62 85 ARG A CA 1
ATOM 651 C C . ARG A 1 85 ? -16.775 -9.541 14.032 1.00 94.62 85 ARG A C 1
ATOM 653 O O . ARG A 1 85 ? -17.449 -10.551 13.848 1.00 94.62 85 ARG A O 1
ATOM 660 N N . ARG A 1 86 ? -16.441 -8.697 13.053 1.00 97.81 86 ARG A N 1
ATOM 661 C CA . ARG A 1 86 ? -16.792 -8.871 11.643 1.00 97.81 86 ARG A CA 1
ATOM 662 C C . ARG A 1 86 ? -15.768 -8.164 10.758 1.00 97.81 86 ARG A C 1
ATOM 664 O O . ARG A 1 86 ? -15.479 -6.992 10.986 1.00 97.81 86 ARG A O 1
ATOM 671 N N . ALA A 1 87 ? -15.265 -8.867 9.746 1.00 98.12 87 ALA A N 1
ATOM 672 C CA . ALA A 1 87 ? -14.380 -8.315 8.724 1.00 98.12 87 ALA A CA 1
ATOM 673 C C . ALA A 1 87 ? -14.850 -8.736 7.327 1.00 98.12 87 ALA A C 1
ATOM 675 O O . ALA A 1 87 ? -14.988 -9.935 7.067 1.00 98.12 87 ALA A O 1
ATOM 676 N N . GLU A 1 88 ? -15.072 -7.765 6.445 1.00 98.12 88 GLU A N 1
ATOM 677 C CA . GLU A 1 88 ? -15.640 -7.951 5.103 1.00 98.12 88 GLU A CA 1
ATOM 678 C C . GLU A 1 88 ? -14.786 -7.255 4.045 1.00 98.12 88 GLU A C 1
ATOM 680 O O . GLU A 1 88 ? -14.162 -6.230 4.322 1.00 98.12 88 GLU A O 1
ATOM 685 N N . VAL A 1 89 ? -14.793 -7.775 2.818 1.00 98.38 89 VAL A N 1
ATOM 686 C CA . VAL A 1 89 ? -14.169 -7.086 1.683 1.00 98.38 89 VAL A CA 1
ATOM 687 C C . VAL A 1 89 ? -15.165 -6.098 1.077 1.00 98.38 89 VAL A C 1
ATOM 689 O O . VAL A 1 89 ? -16.268 -6.475 0.688 1.00 98.38 89 VAL A O 1
ATOM 692 N N . LEU A 1 90 ? -14.762 -4.831 0.993 1.00 97.75 90 LEU A N 1
ATOM 693 C CA . LEU A 1 90 ? -15.466 -3.764 0.291 1.00 97.75 90 LEU A CA 1
ATOM 694 C C . LEU A 1 90 ? -14.501 -3.147 -0.722 1.00 97.75 90 LEU A C 1
ATOM 696 O O . LEU A 1 90 ? -13.628 -2.359 -0.355 1.00 97.75 90 LEU A O 1
ATOM 700 N N . LEU A 1 91 ? -14.657 -3.531 -1.989 1.00 96.00 91 LEU A N 1
ATOM 701 C CA . LEU A 1 91 ? -13.839 -3.005 -3.079 1.00 96.00 91 LEU A CA 1
ATOM 702 C C . LEU A 1 91 ? -14.065 -1.497 -3.230 1.00 96.00 91 LEU A C 1
ATOM 704 O O . LEU A 1 91 ? -15.193 -1.008 -3.126 1.00 96.00 91 LEU A O 1
ATOM 708 N N . LEU A 1 92 ? -12.978 -0.766 -3.473 1.00 93.75 92 LEU A N 1
ATOM 709 C CA . LEU A 1 92 ? -13.052 0.657 -3.779 1.00 93.75 92 LEU A CA 1
ATOM 710 C C . LEU A 1 92 ? -13.694 0.854 -5.153 1.00 93.75 92 LEU A C 1
ATOM 712 O O . LEU A 1 92 ? -13.498 0.049 -6.061 1.00 93.75 92 LEU A O 1
ATOM 716 N N . GLY A 1 93 ? -14.464 1.930 -5.289 1.00 91.75 93 GLY A N 1
ATOM 717 C CA . GLY A 1 93 ? -15.075 2.283 -6.563 1.00 91.75 93 GLY A CA 1
ATOM 718 C C . GLY A 1 93 ? -14.039 2.740 -7.588 1.00 91.75 93 GLY A C 1
ATOM 719 O O . GLY A 1 93 ? -13.015 3.328 -7.240 1.00 91.75 93 GLY A O 1
ATOM 720 N N . GLU A 1 94 ? -14.362 2.518 -8.854 1.00 87.44 94 GLU A N 1
ATOM 721 C CA . GLU A 1 94 ? -13.687 3.100 -10.008 1.00 87.44 94 GLU A CA 1
ATOM 722 C C . GLU A 1 94 ? -14.683 3.952 -10.803 1.00 87.44 94 GLU A C 1
ATOM 724 O O . GLU A 1 94 ? -15.897 3.759 -10.710 1.00 87.44 94 GLU A O 1
ATOM 729 N N . SER A 1 95 ? -14.176 4.925 -11.556 1.00 87.94 95 SER A N 1
ATOM 730 C CA . SER A 1 95 ? -14.978 5.741 -12.468 1.00 87.94 95 SER A CA 1
ATOM 731 C C . SER A 1 95 ? -14.478 5.546 -13.887 1.00 87.94 95 SER A C 1
ATOM 733 O O . SER A 1 95 ? -13.270 5.629 -14.126 1.00 87.94 95 SER A O 1
ATOM 735 N N . GLU A 1 96 ? -15.396 5.350 -14.827 1.00 83.81 96 GLU A N 1
ATOM 736 C CA . GLU A 1 96 ? -15.051 5.377 -16.243 1.00 83.81 96 GLU A CA 1
ATOM 737 C C . GLU A 1 96 ? -14.670 6.809 -16.653 1.00 83.81 96 GLU A C 1
ATOM 739 O O . GLU A 1 96 ? -15.348 7.762 -16.259 1.00 83.81 96 GLU A O 1
ATOM 744 N N . PRO A 1 97 ?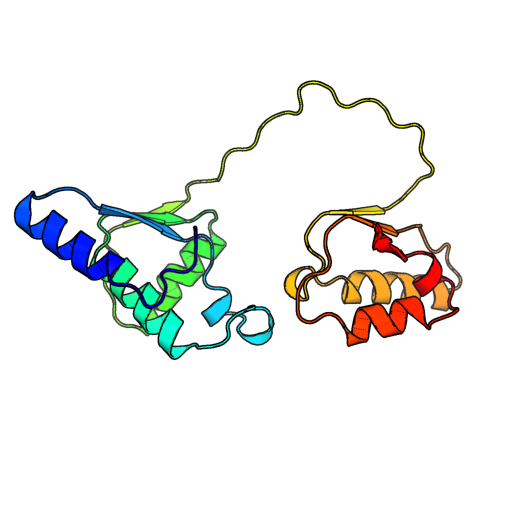 -13.573 6.997 -17.403 1.00 82.88 97 PRO A N 1
ATOM 745 C CA . PRO A 1 97 ? -13.242 8.303 -17.950 1.00 82.88 97 PRO A CA 1
ATOM 746 C C . PRO A 1 97 ? -14.278 8.710 -19.008 1.00 82.88 97 PRO A C 1
ATOM 748 O O . PRO A 1 97 ? -14.563 7.936 -19.919 1.00 82.88 97 PRO A O 1
ATOM 751 N N . ASP A 1 98 ? -14.790 9.942 -18.912 1.00 78.50 98 ASP A N 1
ATOM 752 C CA . ASP A 1 98 ? -15.834 10.469 -19.809 1.00 78.50 98 ASP A CA 1
ATOM 753 C C . ASP A 1 98 ? -15.402 10.513 -21.288 1.00 78.50 98 ASP A C 1
ATOM 755 O O . ASP A 1 98 ? -16.234 10.376 -22.182 1.00 78.50 98 ASP A O 1
ATOM 759 N N . ASP A 1 99 ? -14.105 10.712 -21.555 1.00 78.19 99 ASP A N 1
ATOM 760 C CA . ASP A 1 99 ? -13.550 10.738 -22.909 1.00 78.19 99 ASP A CA 1
ATOM 761 C C . ASP A 1 99 ? -12.035 10.463 -22.874 1.00 78.19 99 ASP A C 1
ATOM 763 O O . ASP A 1 99 ? -11.252 11.235 -22.310 1.00 78.19 99 ASP A O 1
ATOM 767 N N . VAL A 1 100 ? -11.593 9.350 -23.466 1.00 73.25 100 VAL A N 1
ATOM 768 C CA . VAL A 1 100 ? -10.161 9.054 -23.627 1.00 73.25 100 VAL A CA 1
ATOM 769 C C . VAL A 1 100 ? -9.773 9.425 -25.047 1.00 73.25 100 VAL A C 1
ATOM 771 O O . VAL A 1 100 ? -9.966 8.649 -25.985 1.00 73.25 100 VAL A O 1
ATOM 774 N N . ALA A 1 101 ? -9.209 10.621 -25.218 1.00 77.00 101 ALA A N 1
ATOM 775 C CA . ALA A 1 101 ? -8.642 11.011 -26.500 1.00 77.00 101 ALA A CA 1
ATOM 776 C C . ALA A 1 101 ? -7.608 9.963 -26.936 1.00 77.00 101 ALA A C 1
ATOM 778 O O . ALA A 1 101 ? -6.674 9.644 -26.196 1.00 77.00 101 ALA A O 1
ATOM 779 N N . ARG A 1 102 ? -7.760 9.435 -28.155 1.00 72.44 102 ARG A N 1
ATOM 780 C CA . ARG A 1 102 ? -6.725 8.603 -28.771 1.00 72.44 102 ARG A CA 1
ATOM 781 C C . ARG A 1 102 ? -5.474 9.455 -28.942 1.00 72.44 102 ARG A C 1
ATOM 783 O O . ARG A 1 102 ? -5.438 10.362 -29.770 1.00 72.44 102 ARG A O 1
ATOM 790 N N . LEU A 1 103 ? -4.462 9.168 -28.137 1.00 70.62 103 LEU A N 1
ATOM 791 C CA . LEU A 1 103 ? -3.145 9.756 -28.292 1.00 70.62 103 LEU A CA 1
ATOM 792 C C . LEU A 1 103 ? -2.396 8.934 -29.342 1.00 70.62 103 LEU A C 1
ATOM 794 O O . LEU A 1 103 ? -2.134 7.755 -29.120 1.00 70.62 103 LEU A O 1
ATOM 798 N N . ASP A 1 104 ? -2.065 9.551 -30.474 1.00 70.88 104 ASP A N 1
ATOM 799 C CA . ASP A 1 104 ? -1.128 8.968 -31.435 1.00 70.88 104 ASP A CA 1
ATOM 800 C C . ASP A 1 104 ? 0.280 9.114 -30.841 1.00 70.88 104 ASP A C 1
ATOM 802 O O . ASP A 1 104 ? 0.823 10.219 -30.725 1.00 70.88 104 ASP A O 1
ATOM 806 N N . ARG A 1 105 ? 0.804 8.019 -30.292 1.00 72.56 105 ARG A N 1
ATOM 807 C CA . ARG A 1 105 ? 2.078 7.970 -29.567 1.00 72.56 105 ARG A CA 1
ATOM 808 C C . ARG A 1 105 ? 2.832 6.727 -30.010 1.00 72.56 105 ARG A C 1
ATOM 810 O O . ARG A 1 105 ? 2.216 5.712 -30.323 1.00 72.56 105 ARG A O 1
ATOM 817 N N . ASP A 1 106 ? 4.158 6.812 -29.973 1.00 83.56 106 ASP A N 1
ATOM 818 C CA . ASP A 1 106 ? 5.026 5.639 -30.094 1.00 83.56 106 ASP A CA 1
ATOM 819 C C . ASP A 1 106 ? 4.610 4.550 -29.090 1.00 83.56 106 ASP A C 1
ATOM 821 O O . ASP A 1 106 ? 4.017 4.856 -28.058 1.00 83.56 106 ASP A O 1
ATOM 825 N N . GLU A 1 107 ? 4.951 3.288 -29.345 1.00 89.56 107 GLU A N 1
ATOM 826 C CA . GLU A 1 107 ? 4.694 2.207 -28.388 1.00 89.56 107 GLU A CA 1
ATOM 827 C C . GLU A 1 107 ? 5.558 2.374 -27.123 1.00 89.56 107 GLU A C 1
ATOM 829 O O . GLU A 1 107 ? 6.776 2.564 -27.195 1.00 89.56 107 GLU A O 1
ATOM 834 N N . TYR A 1 108 ? 4.931 2.302 -25.946 1.00 93.25 108 TYR A N 1
ATOM 835 C CA . TYR A 1 108 ? 5.610 2.335 -24.649 1.00 93.25 108 TYR A CA 1
ATOM 836 C C . TYR A 1 108 ? 4.857 1.522 -23.594 1.00 93.25 108 TYR A C 1
ATOM 838 O O . TYR A 1 108 ? 3.643 1.335 -23.670 1.00 93.25 108 TYR A O 1
ATOM 846 N N . TYR A 1 109 ? 5.582 1.101 -22.561 1.00 95.50 109 TYR A N 1
ATOM 847 C CA . TYR A 1 109 ? 5.002 0.648 -21.299 1.00 95.50 109 TYR A CA 1
ATOM 848 C C . TYR A 1 109 ? 4.830 1.838 -20.357 1.00 95.50 109 TYR A C 1
ATOM 850 O O . TYR A 1 109 ? 5.710 2.693 -20.281 1.00 95.50 109 TYR A O 1
ATOM 858 N N . LEU A 1 110 ? 3.709 1.905 -19.639 1.00 94.00 110 LEU A N 1
ATOM 859 C CA . LEU A 1 110 ? 3.388 3.011 -18.738 1.00 94.00 110 LEU A CA 1
ATOM 860 C C . LEU A 1 110 ? 3.330 2.545 -17.284 1.00 94.00 110 LEU A C 1
ATOM 862 O O . LEU A 1 110 ? 2.530 1.677 -16.941 1.00 94.00 110 LEU A O 1
ATOM 866 N N . CYS A 1 111 ? 4.103 3.197 -16.423 1.00 95.50 111 CYS A N 1
ATOM 867 C CA . CYS A 1 111 ? 3.992 3.110 -14.974 1.00 95.50 111 CYS A CA 1
ATOM 868 C C . CYS A 1 111 ? 3.436 4.440 -14.453 1.00 95.50 111 CYS A C 1
ATOM 870 O O . CYS A 1 111 ? 4.067 5.477 -14.640 1.00 95.50 111 CYS A O 1
ATOM 872 N N . VAL A 1 112 ? 2.272 4.430 -13.797 1.00 94.38 112 VAL A N 1
ATOM 873 C CA . VAL A 1 112 ? 1.663 5.648 -13.230 1.00 94.38 112 VAL A CA 1
ATOM 874 C C . VAL A 1 112 ? 1.594 5.559 -11.712 1.00 94.38 112 VAL A C 1
ATOM 876 O O . VAL A 1 112 ? 1.115 4.572 -11.152 1.00 94.38 112 VAL A O 1
ATOM 879 N N . GLY A 1 113 ? 2.032 6.621 -11.045 1.00 91.19 113 GLY A N 1
ATOM 880 C CA . GLY A 1 113 ? 1.933 6.782 -9.600 1.00 91.19 113 GLY A CA 1
ATOM 881 C C . GLY A 1 113 ? 3.144 7.502 -9.026 1.00 91.19 113 GLY A C 1
ATOM 882 O O . GLY A 1 113 ? 4.151 7.680 -9.703 1.00 91.19 113 GLY A O 1
ATOM 883 N N . THR A 1 114 ? 3.053 7.904 -7.757 1.00 91.81 114 THR A N 1
ATOM 884 C CA . THR A 1 114 ? 4.205 8.436 -7.022 1.00 91.81 114 THR A CA 1
ATOM 885 C C . THR A 1 114 ? 5.387 7.475 -7.141 1.00 91.81 114 THR A C 1
ATOM 887 O O . THR A 1 114 ? 5.240 6.271 -6.925 1.00 91.81 114 THR A O 1
ATOM 890 N N . VAL A 1 115 ? 6.553 8.009 -7.481 1.00 91.56 115 VAL A N 1
ATOM 891 C CA . VAL A 1 115 ? 7.802 7.262 -7.624 1.00 91.56 115 VAL A CA 1
ATOM 892 C C . VAL A 1 115 ? 8.347 6.973 -6.225 1.00 91.56 115 VAL A C 1
ATOM 894 O O . VAL A 1 115 ? 9.110 7.758 -5.671 1.00 91.56 115 VAL A O 1
ATOM 897 N N . GLU A 1 116 ? 7.930 5.856 -5.629 1.00 91.19 116 GLU A N 1
ATOM 898 C CA . GLU A 1 116 ? 8.305 5.396 -4.275 1.00 91.19 116 GLU A CA 1
ATOM 899 C C . GLU A 1 116 ? 8.685 3.900 -4.285 1.00 91.19 116 GLU A C 1
ATOM 901 O O . GLU A 1 116 ? 8.214 3.164 -5.158 1.00 91.19 116 GLU A O 1
ATOM 906 N N . ARG A 1 117 ? 9.528 3.437 -3.342 1.00 89.25 117 ARG A N 1
ATOM 907 C CA . ARG A 1 117 ? 10.108 2.070 -3.371 1.00 89.25 117 ARG A CA 1
ATOM 908 C C . ARG A 1 117 ? 9.066 0.966 -3.564 1.00 89.25 117 ARG A C 1
ATOM 910 O O . ARG A 1 117 ? 9.287 0.022 -4.316 1.00 89.25 117 ARG A O 1
ATOM 917 N N . ARG A 1 118 ? 7.885 1.102 -2.947 1.00 90.00 118 ARG A N 1
ATOM 918 C CA . ARG A 1 118 ? 6.798 0.107 -3.038 1.00 90.00 118 ARG A CA 1
ATOM 919 C C . ARG A 1 118 ? 6.213 -0.086 -4.445 1.00 90.00 118 ARG A C 1
ATOM 921 O O . ARG A 1 118 ? 5.416 -0.997 -4.638 1.00 90.00 118 ARG A O 1
ATOM 928 N N . LYS A 1 119 ? 6.556 0.767 -5.420 1.00 91.44 119 LYS A N 1
ATOM 929 C CA . LYS A 1 119 ? 6.194 0.583 -6.838 1.00 91.44 119 LYS A CA 1
ATOM 930 C C . LYS A 1 119 ? 7.174 -0.305 -7.600 1.00 91.44 119 LYS A C 1
ATOM 932 O O . LYS A 1 119 ? 6.863 -0.695 -8.718 1.00 91.44 119 LYS A O 1
ATOM 937 N N . ASN A 1 120 ? 8.309 -0.638 -6.984 1.00 92.44 120 ASN A N 1
ATOM 938 C CA . ASN A 1 120 ? 9.306 -1.574 -7.490 1.00 92.44 120 ASN A CA 1
ATOM 939 C C . ASN A 1 120 ? 9.756 -1.278 -8.934 1.00 92.44 120 ASN A C 1
ATOM 941 O O . ASN A 1 120 ? 9.793 -2.161 -9.789 1.00 92.44 120 ASN A O 1
ATOM 945 N N . LEU A 1 121 ? 10.071 -0.010 -9.220 1.00 93.94 121 LEU A N 1
ATOM 946 C CA . LEU A 1 121 ? 10.573 0.400 -10.538 1.00 93.94 121 LEU A CA 1
ATOM 947 C C . LEU A 1 121 ? 11.960 -0.186 -10.843 1.00 93.94 121 LEU A C 1
ATOM 949 O O . LEU A 1 121 ? 12.292 -0.359 -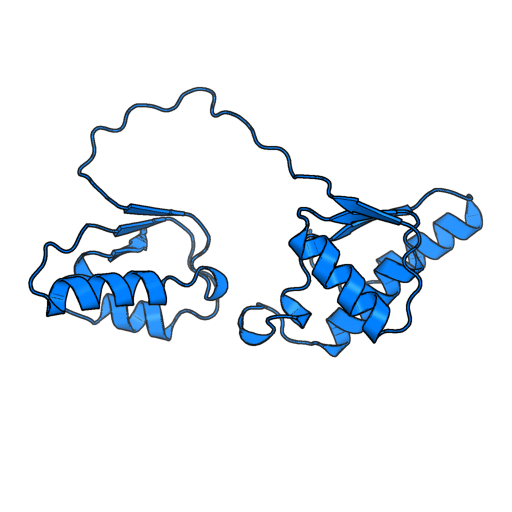12.012 1.00 93.94 121 LEU A O 1
ATOM 953 N N . GLU A 1 122 ? 12.723 -0.550 -9.810 1.00 93.25 122 GLU A N 1
ATOM 954 C CA . GLU A 1 122 ? 13.985 -1.291 -9.928 1.00 93.25 122 GLU A CA 1
ATOM 955 C C . GLU A 1 122 ? 13.791 -2.607 -10.696 1.00 93.25 122 GLU A C 1
ATOM 957 O O . GLU A 1 122 ? 14.539 -2.882 -11.626 1.00 93.25 122 GLU A O 1
ATOM 962 N N . LEU A 1 123 ? 12.717 -3.361 -10.421 1.00 95.44 123 LEU A N 1
ATOM 963 C CA . LEU A 1 123 ? 12.407 -4.589 -11.162 1.00 95.44 123 LEU A CA 1
ATOM 964 C C . LEU A 1 123 ? 12.158 -4.331 -12.655 1.00 95.44 123 LEU A C 1
ATOM 966 O O . LEU A 1 123 ? 12.539 -5.137 -13.506 1.00 95.44 123 LEU A O 1
ATOM 970 N N . VAL A 1 124 ? 11.503 -3.215 -12.986 1.00 96.19 124 VAL A N 1
ATOM 971 C CA . VAL A 1 124 ? 11.277 -2.828 -14.385 1.00 96.19 124 VAL A CA 1
ATOM 972 C C . VAL A 1 124 ? 12.613 -2.512 -15.050 1.00 96.19 124 VAL A C 1
ATOM 974 O O . VAL A 1 124 ? 12.878 -2.998 -16.147 1.00 96.19 124 VAL A O 1
ATOM 977 N N . TYR A 1 125 ? 13.477 -1.759 -14.372 1.00 96.12 125 TYR A N 1
ATOM 978 C CA . TYR A 1 125 ? 14.815 -1.446 -14.860 1.00 96.12 125 TYR A CA 1
ATOM 979 C C . TYR A 1 125 ? 15.682 -2.704 -15.043 1.00 96.12 125 TYR A C 1
ATOM 981 O O . TYR A 1 125 ? 16.307 -2.864 -16.094 1.00 96.12 125 TYR A O 1
ATOM 989 N N . ASP A 1 126 ? 15.650 -3.646 -14.099 1.00 96.62 126 ASP A N 1
ATOM 990 C CA . ASP A 1 126 ? 16.341 -4.935 -14.206 1.00 96.62 126 ASP A CA 1
ATOM 991 C C . ASP A 1 126 ? 15.868 -5.739 -15.421 1.00 96.62 126 ASP A C 1
ATOM 993 O O . ASP A 1 126 ? 16.685 -6.292 -16.161 1.00 96.62 126 ASP A O 1
ATOM 997 N N . ALA A 1 127 ? 14.560 -5.755 -15.694 1.00 97.75 127 ALA A N 1
ATOM 998 C CA . ALA A 1 127 ? 14.025 -6.404 -16.886 1.00 97.75 127 ALA A CA 1
ATOM 999 C C . ALA A 1 127 ? 14.569 -5.771 -18.180 1.00 97.75 127 ALA A C 1
ATOM 1001 O O . ALA A 1 127 ? 14.924 -6.492 -19.116 1.00 97.75 127 ALA A O 1
ATOM 1002 N N . LEU A 1 128 ? 14.700 -4.440 -18.235 1.00 97.81 128 LEU A N 1
ATOM 1003 C CA . LEU A 1 128 ? 15.310 -3.751 -19.380 1.00 97.81 128 LEU A CA 1
ATOM 1004 C C . LEU A 1 128 ? 16.794 -4.105 -19.531 1.00 97.81 128 LEU A C 1
ATOM 1006 O O . LEU A 1 128 ? 17.252 -4.340 -20.650 1.00 97.81 128 LEU A O 1
ATOM 1010 N N . ARG A 1 129 ? 17.535 -4.199 -18.421 1.00 97.31 129 ARG A N 1
ATOM 1011 C CA . ARG A 1 129 ? 18.947 -4.614 -18.422 1.00 97.31 129 ARG A CA 1
ATOM 1012 C C . ARG A 1 129 ? 19.124 -6.044 -18.924 1.00 97.31 129 ARG A C 1
ATOM 1014 O O . ARG A 1 129 ? 20.063 -6.305 -19.674 1.00 97.31 129 ARG A O 1
ATOM 1021 N N . ILE A 1 130 ? 18.223 -6.955 -18.550 1.00 98.25 130 ILE A N 1
ATOM 1022 C CA . ILE A 1 130 ? 18.213 -8.330 -19.066 1.00 98.25 130 ILE A CA 1
ATOM 1023 C C . ILE A 1 130 ? 18.039 -8.309 -20.588 1.00 98.25 130 ILE A C 1
ATOM 1025 O O . ILE A 1 130 ? 18.882 -8.861 -21.294 1.00 98.25 130 ILE A O 1
ATOM 1029 N N . LEU A 1 131 ? 17.025 -7.607 -21.107 1.00 98.19 131 LEU A N 1
ATOM 1030 C CA . LEU A 1 131 ? 16.808 -7.483 -22.555 1.00 98.19 131 LEU A CA 1
ATOM 1031 C C . LEU A 1 131 ? 18.026 -6.902 -23.285 1.00 98.19 131 LEU A C 1
ATOM 1033 O O . LEU A 1 131 ? 18.417 -7.423 -24.329 1.00 98.19 131 LEU A O 1
ATOM 1037 N N . GLU A 1 132 ? 18.649 -5.862 -22.726 1.00 97.56 132 GLU A N 1
ATOM 1038 C CA . GLU A 1 132 ? 19.865 -5.255 -23.275 1.00 97.56 132 GLU A CA 1
ATOM 1039 C C . GLU A 1 132 ? 21.021 -6.267 -23.333 1.00 97.56 132 GLU A C 1
ATOM 1041 O O . GLU A 1 132 ? 21.668 -6.415 -24.374 1.00 97.56 132 GLU A O 1
ATOM 1046 N N . SER A 1 133 ? 21.249 -7.007 -22.242 1.00 97.75 133 SER A N 1
ATOM 1047 C CA . SER A 1 133 ? 22.299 -8.030 -22.155 1.00 97.75 133 SER A CA 1
ATOM 1048 C C . SER A 1 133 ? 22.071 -9.227 -23.081 1.00 97.75 133 SER A C 1
ATOM 1050 O O . SER A 1 133 ? 23.030 -9.820 -23.567 1.00 97.75 133 SER A O 1
ATOM 1052 N N . GLU A 1 134 ? 20.810 -9.552 -23.374 1.00 98.06 134 GLU A N 1
ATOM 1053 C CA . GLU A 1 134 ? 20.416 -10.581 -24.340 1.00 98.06 134 GLU A CA 1
ATOM 1054 C C . GLU A 1 134 ? 20.450 -10.065 -25.791 1.00 98.06 134 GLU A C 1
ATOM 1056 O O . GLU A 1 134 ? 20.083 -10.794 -26.714 1.00 98.06 134 GLU A O 1
ATOM 1061 N N . HIS A 1 135 ? 20.868 -8.811 -26.010 1.00 97.00 135 HIS A N 1
ATOM 1062 C CA . HIS A 1 135 ? 20.855 -8.124 -27.305 1.00 97.00 135 HIS A CA 1
ATOM 1063 C C . HIS A 1 135 ? 19.468 -8.092 -27.967 1.00 97.00 135 HIS A C 1
ATOM 1065 O O . HIS A 1 135 ? 19.336 -8.143 -29.193 1.00 97.00 135 HIS A O 1
ATOM 1071 N N . ARG A 1 136 ? 18.418 -8.006 -27.148 1.00 97.44 136 ARG A N 1
ATOM 1072 C CA . ARG A 1 136 ? 17.026 -7.896 -27.589 1.00 97.44 136 ARG A CA 1
ATOM 1073 C C . ARG A 1 136 ? 16.597 -6.435 -27.650 1.00 97.44 136 ARG A C 1
ATOM 1075 O O . ARG A 1 136 ? 17.220 -5.552 -27.066 1.00 97.44 136 ARG A O 1
ATOM 1082 N N . THR A 1 137 ? 15.501 -6.178 -28.360 1.00 96.31 137 THR A N 1
ATOM 1083 C CA . THR A 1 137 ? 14.880 -4.851 -28.386 1.00 96.31 137 THR A CA 1
ATOM 1084 C C . THR A 1 137 ? 14.455 -4.450 -26.976 1.00 96.31 137 THR A C 1
ATOM 1086 O O . THR A 1 137 ? 13.634 -5.128 -26.358 1.00 96.31 137 THR A O 1
ATOM 1089 N N . VAL A 1 138 ? 15.008 -3.341 -26.486 1.00 97.44 138 VAL A N 1
ATOM 1090 C CA . VAL A 1 138 ? 14.641 -2.744 -25.201 1.00 97.44 138 VAL A CA 1
ATOM 1091 C C . VAL A 1 138 ? 13.470 -1.788 -25.443 1.00 97.44 138 VAL A C 1
ATOM 1093 O O . VAL A 1 138 ? 13.622 -0.842 -26.220 1.00 97.44 138 VAL A O 1
ATOM 1096 N N . PRO A 1 139 ? 12.287 -2.034 -24.858 1.00 96.25 139 PRO A N 1
ATOM 1097 C CA . PRO A 1 139 ? 11.132 -1.184 -25.081 1.00 96.25 139 PRO A CA 1
ATOM 1098 C C . PRO A 1 139 ? 11.230 0.114 -24.280 1.00 96.25 139 PRO A C 1
ATOM 1100 O O . PRO A 1 139 ? 11.837 0.170 -23.211 1.00 96.25 139 PRO A O 1
ATOM 1103 N N . ARG A 1 140 ? 10.552 1.151 -24.770 1.00 95.88 140 ARG A N 1
ATOM 1104 C CA . ARG A 1 140 ? 10.390 2.410 -24.045 1.00 95.88 140 ARG A CA 1
ATOM 1105 C C . ARG A 1 140 ? 9.462 2.209 -22.844 1.00 95.88 140 ARG A C 1
ATOM 1107 O O . ARG A 1 140 ? 8.370 1.660 -22.987 1.00 95.88 140 ARG A O 1
ATOM 1114 N N . VAL A 1 141 ? 9.871 2.706 -21.683 1.00 96.75 141 VAL A N 1
ATOM 1115 C CA . VAL A 1 141 ? 9.083 2.724 -20.448 1.00 96.75 141 VAL A CA 1
ATOM 1116 C C . VAL A 1 141 ? 8.916 4.170 -20.002 1.00 96.75 141 VAL A C 1
ATOM 1118 O O . VAL A 1 141 ? 9.888 4.902 -19.849 1.00 96.75 141 VAL A O 1
ATOM 1121 N N . VAL A 1 142 ? 7.678 4.596 -19.787 1.00 94.94 142 VAL A N 1
ATOM 1122 C CA . VAL A 1 142 ? 7.335 5.917 -19.263 1.00 94.94 142 VAL A CA 1
ATOM 1123 C C . VAL A 1 142 ? 6.877 5.757 -17.820 1.00 94.94 142 VAL A C 1
ATOM 1125 O O . VAL A 1 142 ? 5.942 5.009 -17.548 1.00 94.94 142 VAL A O 1
ATOM 1128 N N . VAL A 1 143 ? 7.517 6.469 -16.901 1.00 95.25 143 VAL A N 1
ATOM 1129 C CA . VAL A 1 143 ? 7.124 6.564 -15.494 1.00 95.25 143 VAL A CA 1
ATOM 1130 C C . VAL A 1 143 ? 6.533 7.948 -15.270 1.00 95.25 143 VAL A C 1
ATOM 1132 O O . VAL A 1 143 ? 7.253 8.933 -15.358 1.00 95.25 143 VAL A O 1
ATOM 1135 N N . ALA A 1 144 ? 5.233 8.029 -15.005 1.00 94.19 144 ALA A N 1
ATOM 1136 C CA . ALA A 1 144 ? 4.522 9.287 -14.803 1.00 94.19 144 ALA A CA 1
ATOM 1137 C C . ALA A 1 144 ? 4.086 9.438 -13.341 1.00 94.19 144 ALA A C 1
ATOM 1139 O O . ALA A 1 144 ? 3.237 8.681 -12.854 1.00 94.19 144 ALA A O 1
ATOM 1140 N N . GLY A 1 145 ? 4.628 10.443 -12.652 1.00 92.19 145 GLY A N 1
ATOM 1141 C CA . GLY A 1 145 ? 4.229 10.758 -11.285 1.00 92.19 145 GLY A CA 1
ATOM 1142 C C . GLY A 1 145 ? 5.285 11.507 -10.482 1.00 92.19 145 GLY A C 1
ATOM 1143 O O . GLY A 1 145 ? 6.464 11.542 -10.816 1.00 92.19 145 GLY A O 1
ATOM 1144 N N . ALA A 1 146 ? 4.849 12.112 -9.376 1.00 91.25 146 ALA A N 1
ATOM 1145 C CA . ALA A 1 146 ? 5.735 12.882 -8.510 1.00 91.25 146 ALA A CA 1
ATOM 1146 C C . ALA A 1 146 ? 6.822 12.002 -7.870 1.00 91.25 146 ALA A C 1
ATOM 1148 O O . ALA A 1 146 ? 6.573 10.843 -7.527 1.00 91.25 146 ALA A O 1
ATOM 1149 N N . ARG A 1 147 ? 8.008 12.581 -7.636 1.00 90.12 147 ARG A N 1
ATOM 1150 C CA . ARG A 1 147 ? 9.065 11.936 -6.844 1.00 90.12 147 ARG A CA 1
ATOM 1151 C C . ARG A 1 147 ? 8.583 11.722 -5.412 1.00 90.12 147 ARG A C 1
ATOM 1153 O O . ARG A 1 147 ? 8.199 12.671 -4.731 1.00 90.12 147 ARG A O 1
ATOM 1160 N N . GLY A 1 148 ? 8.557 10.461 -4.997 1.00 87.44 148 GLY A N 1
ATOM 1161 C CA . GLY A 1 148 ? 8.278 10.046 -3.632 1.00 87.44 148 GLY A CA 1
ATOM 1162 C C . GLY A 1 148 ? 9.560 9.844 -2.836 1.00 87.44 148 GLY A C 1
ATOM 1163 O O . GLY A 1 148 ? 10.637 10.297 -3.209 1.00 87.44 148 GLY A O 1
ATOM 1164 N N . TRP A 1 149 ? 9.427 9.150 -1.714 1.00 84.44 149 TRP A N 1
ATOM 1165 C CA . TRP A 1 149 ? 10.518 8.883 -0.790 1.00 84.44 149 TRP A CA 1
ATOM 1166 C C . TRP A 1 149 ? 11.252 7.580 -1.149 1.00 84.44 149 TRP A C 1
ATOM 1168 O O . TRP A 1 149 ? 10.675 6.646 -1.716 1.00 84.44 149 TRP A O 1
ATOM 1178 N N . GLY A 1 150 ? 12.524 7.505 -0.757 1.00 83.44 150 GLY A N 1
ATOM 1179 C CA . GLY A 1 150 ? 13.293 6.264 -0.741 1.00 83.44 150 GLY A CA 1
ATOM 1180 C C . GLY A 1 150 ? 13.824 5.783 -2.090 1.00 83.44 150 GLY A C 1
ATOM 1181 O O . GLY A 1 150 ? 14.293 4.662 -2.141 1.00 83.44 150 GLY A O 1
ATOM 1182 N N . ASN A 1 151 ? 13.798 6.570 -3.164 1.00 86.12 151 ASN A N 1
ATOM 1183 C CA . ASN A 1 151 ? 14.354 6.138 -4.456 1.00 86.12 151 ASN A CA 1
ATOM 1184 C C . ASN A 1 151 ? 15.559 6.958 -4.914 1.00 86.12 151 ASN A C 1
ATOM 1186 O O . ASN A 1 151 ? 15.905 6.873 -6.084 1.00 86.12 151 ASN A O 1
ATOM 1190 N N . ASP A 1 152 ? 16.171 7.757 -4.042 1.00 88.62 152 ASP A N 1
ATOM 1191 C CA . ASP A 1 152 ? 17.225 8.691 -4.454 1.00 88.62 152 ASP A CA 1
ATOM 1192 C C . ASP A 1 152 ? 18.374 7.953 -5.157 1.00 88.62 152 ASP A C 1
ATOM 1194 O O . ASP A 1 152 ? 18.669 8.261 -6.305 1.00 88.62 152 ASP A O 1
ATOM 1198 N N . ASP A 1 153 ? 18.889 6.872 -4.560 1.00 89.44 153 ASP A N 1
ATOM 1199 C CA . ASP A 1 153 ? 19.951 6.050 -5.163 1.00 89.44 153 ASP A CA 1
ATOM 1200 C C . ASP A 1 153 ? 19.563 5.485 -6.545 1.00 89.44 153 ASP A C 1
ATOM 1202 O O . ASP A 1 153 ? 20.360 5.492 -7.481 1.00 89.44 153 ASP A O 1
ATOM 1206 N N . PHE A 1 154 ? 18.323 5.006 -6.687 1.00 90.38 154 PHE A N 1
ATOM 1207 C CA . PHE A 1 154 ? 17.813 4.442 -7.940 1.00 90.38 154 PHE A CA 1
ATOM 1208 C C . PHE A 1 154 ? 17.647 5.515 -9.022 1.00 90.38 154 PHE A C 1
ATOM 1210 O O . PHE A 1 154 ? 17.976 5.298 -10.187 1.00 90.38 154 PHE A O 1
ATOM 1217 N N . LEU A 1 155 ? 17.132 6.684 -8.642 1.00 90.50 155 LEU A N 1
ATOM 1218 C CA . LEU A 1 155 ? 16.949 7.811 -9.548 1.00 90.50 155 LEU A CA 1
ATOM 1219 C C . LEU A 1 155 ? 18.297 8.385 -9.989 1.00 90.50 155 LEU A C 1
ATOM 1221 O O . LEU A 1 155 ? 18.472 8.656 -11.175 1.00 90.50 155 LEU A O 1
ATOM 1225 N N . ASP A 1 156 ? 19.259 8.484 -9.075 1.00 91.12 156 ASP A N 1
ATOM 1226 C CA . ASP A 1 156 ? 20.625 8.914 -9.368 1.00 91.12 156 ASP A CA 1
ATOM 1227 C C . ASP A 1 156 ? 21.334 7.928 -10.314 1.00 91.12 156 ASP A C 1
ATOM 1229 O O . ASP A 1 156 ? 22.038 8.344 -11.244 1.00 91.12 156 ASP A O 1
ATOM 1233 N N . GLU A 1 157 ? 21.127 6.615 -10.143 1.00 90.88 157 GLU A N 1
ATOM 1234 C CA . GLU A 1 157 ? 21.633 5.603 -11.080 1.00 90.88 157 GLU A CA 1
ATOM 1235 C C . GLU A 1 157 ? 21.029 5.791 -12.478 1.00 90.88 157 GLU A C 1
ATOM 1237 O O . GLU A 1 157 ? 21.762 5.824 -13.471 1.00 90.88 157 GLU A O 1
ATOM 1242 N N . LEU A 1 158 ? 19.707 5.946 -12.574 1.00 91.50 158 LEU A N 1
ATOM 1243 C CA . LEU A 1 158 ? 19.027 6.143 -13.856 1.00 91.50 158 LEU A CA 1
ATOM 1244 C C . LEU A 1 158 ? 19.485 7.415 -14.577 1.00 91.50 158 LEU A C 1
ATOM 1246 O O . LEU A 1 158 ? 19.652 7.396 -15.796 1.00 91.50 158 LEU A O 1
ATOM 1250 N N . GLU A 1 159 ? 19.699 8.506 -13.840 1.00 89.69 159 GLU A N 1
ATOM 1251 C CA . GLU A 1 159 ? 20.127 9.795 -14.393 1.00 89.69 159 GLU A CA 1
ATOM 1252 C C . GLU A 1 159 ? 21.594 9.792 -14.843 1.00 89.69 159 GLU A C 1
ATOM 1254 O O . GLU A 1 159 ? 21.935 10.409 -15.856 1.00 89.69 159 GLU A O 1
ATOM 1259 N N . SER A 1 160 ? 22.471 9.102 -14.110 1.00 92.00 160 SER A N 1
ATOM 1260 C CA . SER A 1 160 ? 23.910 9.059 -14.406 1.00 92.00 160 SER A CA 1
ATOM 1261 C C . SER A 1 160 ? 24.307 7.970 -15.411 1.00 92.00 160 SER A C 1
ATOM 1263 O O . SER A 1 160 ? 25.368 8.060 -16.041 1.00 92.00 160 SER A O 1
ATOM 1265 N N . SER A 1 161 ? 23.469 6.947 -15.594 1.00 91.81 161 SER A N 1
ATOM 1266 C CA . SER A 1 161 ? 23.734 5.827 -16.494 1.00 91.81 161 SER A CA 1
ATOM 1267 C C . SER A 1 161 ? 23.598 6.201 -17.976 1.00 91.81 161 SER A C 1
ATOM 1269 O O . SER A 1 161 ? 22.760 6.997 -18.398 1.00 91.81 161 SER A O 1
ATOM 1271 N N . THR A 1 162 ? 24.431 5.581 -18.816 1.00 92.88 162 THR A N 1
ATOM 1272 C CA . THR A 1 162 ? 24.413 5.765 -20.280 1.00 92.88 162 THR A CA 1
ATOM 1273 C C . THR A 1 162 ? 23.930 4.531 -21.043 1.00 92.88 162 THR A C 1
ATOM 1275 O O . THR A 1 162 ? 23.958 4.537 -22.277 1.00 92.88 162 THR A O 1
ATOM 1278 N N . THR A 1 163 ? 23.478 3.493 -20.331 1.00 95.88 163 THR A N 1
ATOM 1279 C CA . THR A 1 163 ? 22.987 2.240 -20.924 1.00 95.88 163 THR A CA 1
ATOM 1280 C C . THR A 1 163 ? 21.702 2.449 -21.724 1.00 95.88 163 THR A C 1
ATOM 1282 O O . THR A 1 163 ? 20.965 3.422 -21.521 1.00 95.88 163 THR A O 1
ATOM 1285 N N . ILE A 1 164 ? 21.412 1.528 -22.648 1.00 95.38 164 ILE A N 1
ATOM 1286 C CA . ILE A 1 164 ? 20.151 1.545 -23.399 1.00 95.38 164 ILE A CA 1
ATOM 1287 C C . ILE A 1 164 ? 18.987 1.328 -22.430 1.00 95.38 164 ILE A C 1
ATOM 1289 O O . ILE A 1 164 ? 17.980 2.027 -22.546 1.00 95.38 164 ILE A O 1
ATOM 1293 N N . ALA A 1 165 ? 19.132 0.430 -21.449 1.00 95.88 165 ALA A N 1
ATOM 1294 C CA . ALA A 1 165 ? 18.120 0.198 -20.422 1.00 95.88 165 ALA A CA 1
ATOM 1295 C C . ALA A 1 165 ? 17.754 1.481 -19.662 1.00 95.88 165 ALA A C 1
ATOM 1297 O O . ALA A 1 165 ? 16.574 1.822 -19.585 1.00 95.88 165 ALA A O 1
ATOM 1298 N N . ALA A 1 166 ? 18.747 2.233 -19.172 1.00 95.31 166 ALA A N 1
ATOM 1299 C CA . ALA A 1 166 ? 18.497 3.459 -18.414 1.00 95.31 166 ALA A CA 1
ATOM 1300 C C . ALA A 1 166 ? 17.826 4.531 -19.281 1.00 95.31 166 ALA A C 1
ATOM 1302 O O . ALA A 1 166 ? 16.804 5.092 -18.900 1.00 95.31 166 ALA A O 1
ATOM 1303 N N . ARG A 1 167 ? 18.325 4.743 -20.506 1.00 95.00 167 ARG A N 1
ATOM 1304 C CA . ARG A 1 167 ? 17.755 5.720 -21.453 1.00 95.00 167 ARG A CA 1
ATOM 1305 C C . ARG A 1 167 ? 16.350 5.366 -21.940 1.00 95.00 167 ARG A C 1
ATOM 1307 O O . ARG A 1 167 ? 15.640 6.243 -22.429 1.00 95.00 167 ARG A O 1
ATOM 1314 N N . SER A 1 168 ? 15.965 4.095 -21.847 1.00 94.94 168 SER A N 1
ATOM 1315 C CA . SER A 1 168 ? 14.631 3.628 -22.231 1.00 94.94 168 SER A CA 1
ATOM 1316 C C . SER A 1 168 ? 13.581 3.916 -21.157 1.00 94.94 168 SER A C 1
ATOM 1318 O O . SER A 1 168 ? 12.396 3.946 -21.485 1.00 94.94 168 SER A O 1
ATOM 1320 N N . MET A 1 169 ? 13.995 4.169 -19.909 1.00 96.00 169 MET A N 1
ATOM 1321 C CA . MET A 1 169 ? 13.126 4.620 -18.823 1.00 96.00 169 MET A CA 1
ATOM 1322 C C . MET A 1 169 ? 13.065 6.152 -18.776 1.00 96.00 169 MET A C 1
ATOM 1324 O O . MET A 1 169 ? 14.055 6.826 -18.515 1.00 96.00 169 MET A O 1
ATOM 1328 N N . ILE A 1 170 ? 11.882 6.714 -19.011 1.00 93.31 170 ILE A N 1
ATOM 1329 C CA . ILE A 1 170 ? 11.647 8.161 -19.047 1.00 93.31 170 ILE A CA 1
ATOM 1330 C C . ILE A 1 170 ? 10.747 8.540 -17.880 1.00 93.31 170 ILE A C 1
ATOM 1332 O O . ILE A 1 170 ? 9.602 8.094 -17.823 1.00 93.31 170 ILE A O 1
ATOM 1336 N N . LEU A 1 171 ? 11.247 9.386 -16.981 1.00 91.19 171 LEU A N 1
ATOM 1337 C CA . LEU A 1 171 ? 10.466 9.937 -15.876 1.00 91.19 171 LEU A CA 1
ATOM 1338 C C . LEU A 1 171 ? 9.807 11.260 -16.292 1.00 91.19 171 LEU A C 1
ATOM 1340 O O . LEU A 1 171 ? 10.496 12.158 -16.781 1.00 91.19 171 LEU A O 1
ATOM 1344 N N . LEU A 1 172 ? 8.486 11.355 -16.109 1.00 88.38 172 LEU A N 1
ATOM 1345 C CA . LEU A 1 172 ? 7.637 12.519 -16.394 1.00 88.38 172 LEU A CA 1
ATOM 1346 C C . LEU A 1 172 ? 7.037 13.111 -15.116 1.00 88.38 172 LEU A C 1
ATOM 1348 O O . LEU A 1 172 ? 6.525 12.325 -14.282 1.00 88.38 172 LEU A O 1
#

Sequence (172 aa):
MGADWDGQLAERLADLKSATGCTVVTMVYDLVPLTHTHLAFHNDPALFTRYYRALVEVSDIITCISDQSRSDLLDFAVAQGLPVRRAEVLLLGESEPDDVARLDRDEYYLCVGTVERRKNLELVYDALRILESEHRTVPRVVVAGARGWGNDDFLDELESSTTIAARSMILL

Radius of gyration: 21.43 Å; chains: 1; bounding box: 50×27×56 Å

Foldseek 3Di:
DPPCLVPCVLVVLQVCCVVPVDAAEEEFAALCLQPVVVQDPDNDNVSSLVSLLSVQQSHQEYEYQDPRRQVRSVVSCVVVVHDRNYYYYDHDDDDDDPDDPDDPDDDEAEAEDAPGVVSVVVVVLVVLVVCVVVVHDRAAYEYEYHHDPDCPVVVVCLVPDPGPSSVSYHYD

pLDDT: mean 91.94, std 8.42, range [37.97, 98.5]